Protein AF-A2EEU7-F1 (afdb_monomer_lite)

Sequence (184 aa):
MDSKILELVKCIAKYMINSNEANGEFSFTKIYNFAEKNSPDNIKVTISDVFNALCLPYESTLLFELTKSDIDDFYFKLKLSAQDTMNLIDSIEPVVQQQPQQVNYPTSPIAIPKFTDLMLDMENITRKKQILLSKNEMLAKEYNEAHVQHLSLSNPTTMKQQIKNCQELINRLTPNADGQNFPN

Structure (mmCIF, N/CA/C/O backbone):
data_AF-A2EEU7-F1
#
_entry.id   AF-A2EEU7-F1
#
loop_
_atom_site.group_PDB
_atom_site.id
_atom_site.type_symbol
_atom_site.label_atom_id
_atom_site.label_alt_id
_atom_site.label_comp_id
_atom_site.label_asym_id
_atom_site.label_entity_id
_atom_site.label_seq_id
_atom_site.pdbx_PDB_ins_code
_atom_site.Cartn_x
_atom_site.Cartn_y
_atom_site.Cartn_z
_atom_site.occupancy
_atom_site.B_iso_or_equiv
_atom_site.auth_seq_id
_atom_site.auth_comp_id
_atom_site.auth_asym_id
_atom_site.auth_atom_id
_atom_site.pdbx_PDB_model_num
ATOM 1 N N . MET A 1 1 ? -14.718 -11.513 9.618 1.00 56.88 1 MET A N 1
ATOM 2 C CA . MET A 1 1 ? -13.346 -10.980 9.760 1.00 56.88 1 MET A CA 1
ATOM 3 C C . MET A 1 1 ? -12.471 -12.095 10.316 1.00 56.88 1 MET A C 1
ATOM 5 O O . MET A 1 1 ? -12.984 -12.870 11.115 1.00 56.88 1 MET A O 1
ATOM 9 N N . ASP A 1 2 ? -11.218 -12.236 9.877 1.00 70.00 2 ASP A N 1
ATOM 10 C CA . ASP A 1 2 ? -10.284 -13.178 10.513 1.00 70.00 2 ASP A CA 1
ATOM 11 C C . ASP A 1 2 ? -10.049 -12.727 11.965 1.00 70.00 2 ASP A C 1
ATOM 13 O O . ASP A 1 2 ? -9.724 -11.559 12.199 1.00 70.00 2 ASP A O 1
ATOM 17 N N . SER A 1 3 ? -10.243 -13.631 12.932 1.00 76.81 3 SER A N 1
ATOM 18 C CA . SER A 1 3 ? -10.069 -13.348 14.362 1.00 76.81 3 SER A CA 1
ATOM 19 C C . SER A 1 3 ? -8.685 -12.768 14.656 1.00 76.81 3 SER A C 1
ATOM 21 O O . SER A 1 3 ? -8.554 -11.917 15.529 1.00 76.81 3 SER A O 1
ATOM 23 N N . LYS A 1 4 ? -7.661 -13.175 13.895 1.00 82.56 4 LYS A N 1
ATOM 24 C CA . LYS A 1 4 ? -6.296 -12.658 14.024 1.00 82.56 4 LYS A CA 1
ATOM 25 C C . LYS A 1 4 ? -6.194 -11.178 13.642 1.00 82.56 4 LYS A C 1
ATOM 27 O O . LYS A 1 4 ? -5.548 -10.402 14.340 1.00 82.56 4 LYS A O 1
ATOM 32 N N . ILE A 1 5 ? -6.819 -10.786 12.532 1.00 84.75 5 ILE A N 1
ATOM 33 C CA . ILE A 1 5 ? -6.777 -9.403 12.038 1.00 84.75 5 ILE A CA 1
ATOM 34 C C . ILE A 1 5 ? -7.548 -8.482 12.980 1.00 84.75 5 ILE A C 1
ATOM 36 O O . ILE A 1 5 ? -7.086 -7.380 13.257 1.00 84.75 5 ILE A O 1
ATOM 40 N N . LEU A 1 6 ? -8.676 -8.945 13.528 1.00 84.44 6 LEU A N 1
ATOM 41 C CA . LEU A 1 6 ? -9.428 -8.167 14.507 1.00 84.44 6 LEU A CA 1
ATOM 42 C C . LEU A 1 6 ? -8.609 -7.885 15.775 1.00 84.44 6 LEU A C 1
ATOM 44 O O . LEU A 1 6 ? -8.548 -6.745 16.228 1.00 84.44 6 LEU A O 1
ATOM 48 N N . GLU A 1 7 ? -7.949 -8.899 16.334 1.00 84.69 7 GLU A N 1
AT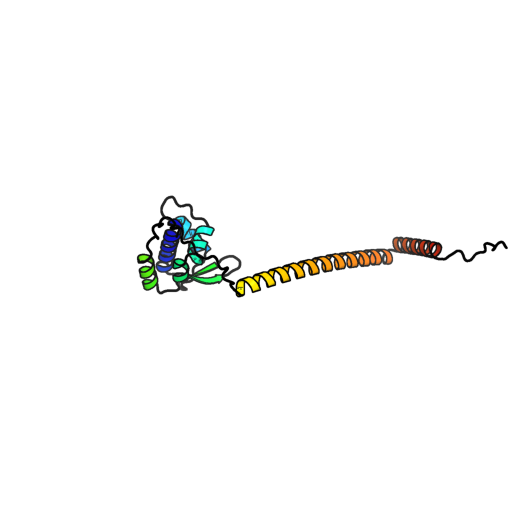OM 49 C CA . GLU A 1 7 ? -7.097 -8.718 17.517 1.00 84.69 7 GLU A CA 1
ATOM 50 C C . GLU A 1 7 ? -5.935 -7.751 17.245 1.00 84.69 7 GLU A C 1
ATOM 52 O O . GLU A 1 7 ? -5.614 -6.908 18.086 1.00 84.69 7 GLU A O 1
ATOM 57 N N . LEU A 1 8 ? -5.361 -7.788 16.037 1.00 88.00 8 LEU A N 1
ATOM 58 C CA . LEU A 1 8 ? -4.341 -6.827 15.612 1.00 88.00 8 LEU A CA 1
ATOM 59 C C . LEU A 1 8 ? -4.877 -5.391 15.554 1.00 88.00 8 LEU A C 1
ATOM 61 O O . LEU A 1 8 ? -4.210 -4.485 16.048 1.00 88.00 8 LEU A O 1
ATOM 65 N N . VAL A 1 9 ? -6.086 -5.175 15.029 1.00 88.44 9 VAL A N 1
ATOM 66 C CA . VAL A 1 9 ? -6.745 -3.853 15.025 1.00 88.44 9 VAL A CA 1
ATOM 67 C C . VAL A 1 9 ? -6.862 -3.301 16.443 1.00 88.44 9 VAL A C 1
ATOM 69 O O . VAL A 1 9 ? -6.473 -2.160 16.704 1.00 88.44 9 VAL A O 1
ATOM 72 N N . LYS A 1 10 ? -7.344 -4.127 17.379 1.00 87.62 10 LYS A N 1
ATOM 73 C CA . LYS A 1 10 ? -7.504 -3.737 18.787 1.00 87.62 10 LYS A CA 1
ATOM 74 C C . LYS A 1 10 ? -6.157 -3.435 19.447 1.00 87.62 10 LYS A C 1
ATOM 76 O O . LYS A 1 10 ? -6.041 -2.453 20.180 1.00 87.62 10 LYS A O 1
ATOM 81 N N . CYS A 1 11 ? -5.141 -4.256 19.183 1.00 87.62 11 CYS A N 1
ATOM 82 C CA . CYS A 1 11 ? -3.785 -4.085 19.705 1.00 87.62 11 CYS A CA 1
ATOM 83 C C . CYS A 1 11 ? -3.154 -2.764 19.229 1.00 87.62 11 CYS A C 1
ATOM 85 O O . CYS A 1 11 ? -2.678 -1.969 20.043 1.00 87.62 11 CYS A O 1
ATOM 87 N N . ILE A 1 12 ? -3.219 -2.492 17.923 1.00 89.81 12 ILE A N 1
ATOM 88 C CA . ILE A 1 12 ? -2.647 -1.291 17.301 1.00 89.81 12 ILE A CA 1
ATOM 89 C C . ILE A 1 12 ? -3.348 -0.025 17.798 1.00 89.81 12 ILE A C 1
ATOM 91 O O . ILE A 1 12 ? -2.684 0.943 18.168 1.00 89.81 12 ILE A O 1
ATOM 95 N N . ALA A 1 13 ? -4.680 -0.027 17.865 1.00 88.62 13 ALA A N 1
ATOM 96 C CA . ALA A 1 13 ? -5.412 1.145 18.325 1.00 88.62 13 ALA A CA 1
ATOM 97 C C . ALA A 1 13 ? -5.110 1.467 19.800 1.00 88.62 13 ALA A C 1
ATOM 99 O O . ALA A 1 13 ? -4.860 2.623 20.136 1.00 88.62 13 ALA A O 1
ATOM 100 N N . LYS A 1 14 ? -5.023 0.452 20.673 1.00 87.94 14 LYS A N 1
ATOM 101 C CA . LYS A 1 14 ? -4.599 0.641 22.073 1.00 87.94 14 LYS A CA 1
ATOM 102 C C . LYS A 1 14 ? -3.185 1.210 22.180 1.00 87.94 14 LYS A C 1
ATOM 104 O O . LYS A 1 14 ? -2.935 2.034 23.056 1.00 87.94 14 LYS A O 1
ATOM 109 N N . TYR A 1 15 ? -2.265 0.790 21.314 1.00 89.12 15 TYR A N 1
ATOM 110 C CA . TYR A 1 15 ? -0.922 1.365 21.263 1.00 89.12 15 TYR A CA 1
ATOM 111 C C . TYR A 1 15 ? -0.957 2.855 20.932 1.00 89.12 15 TYR A C 1
ATOM 113 O O . TYR A 1 15 ? -0.436 3.643 21.715 1.00 89.12 15 TYR A O 1
ATOM 121 N N . MET A 1 16 ? -1.631 3.233 19.843 1.00 88.62 16 MET A N 1
ATOM 122 C CA . MET A 1 16 ? -1.700 4.623 19.376 1.00 88.62 16 MET A CA 1
ATOM 123 C C . MET A 1 16 ? -2.370 5.559 20.393 1.00 88.62 16 MET A C 1
ATOM 125 O O . MET A 1 16 ? -1.996 6.724 20.503 1.00 88.62 16 MET A O 1
ATOM 129 N N . ILE A 1 17 ? -3.343 5.057 21.162 1.00 87.69 17 ILE A N 1
ATOM 130 C CA . ILE A 1 17 ? -4.008 5.820 22.230 1.00 87.69 17 ILE A CA 1
ATOM 131 C C . ILE A 1 17 ? -3.075 6.061 23.421 1.00 87.69 17 ILE A C 1
ATOM 133 O O . ILE A 1 17 ? -3.057 7.154 23.980 1.00 87.69 17 ILE A O 1
ATOM 137 N N . ASN A 1 18 ? -2.320 5.039 23.828 1.00 85.12 18 ASN A N 1
ATOM 138 C CA . ASN A 1 18 ? -1.482 5.100 25.029 1.00 85.12 18 ASN A CA 1
ATOM 139 C C . ASN A 1 18 ? -0.103 5.725 24.780 1.00 85.12 18 ASN A C 1
ATOM 141 O O . ASN A 1 18 ? 0.622 6.052 25.720 1.00 85.12 18 ASN A O 1
ATOM 145 N N . SER A 1 19 ? 0.297 5.868 23.523 1.00 81.56 19 SER A N 1
ATOM 146 C CA . SER A 1 19 ? 1.538 6.535 23.154 1.00 81.56 19 SER A CA 1
ATOM 147 C C . SER A 1 19 ? 1.397 8.056 23.231 1.00 81.56 19 SER A C 1
ATOM 149 O O . SER A 1 19 ? 0.597 8.653 22.518 1.00 81.56 19 SER A O 1
ATOM 151 N N . ASN A 1 20 ? 2.248 8.695 24.034 1.00 65.19 20 ASN A N 1
ATOM 152 C CA . ASN A 1 20 ? 2.339 10.154 24.177 1.00 65.19 20 ASN A CA 1
ATOM 153 C C . ASN A 1 20 ? 3.027 10.847 22.974 1.00 65.19 20 ASN A C 1
ATOM 155 O O . ASN A 1 20 ? 3.792 11.795 23.161 1.00 65.19 20 ASN A O 1
ATOM 159 N N . GLU A 1 21 ? 2.830 10.371 21.739 1.00 68.88 21 GLU A N 1
ATOM 160 C CA . GLU A 1 21 ? 3.429 11.023 20.568 1.00 68.88 21 GLU A CA 1
ATOM 161 C C . GLU A 1 21 ? 2.704 12.346 20.266 1.00 68.88 21 GLU A C 1
ATOM 163 O O . GLU A 1 21 ? 1.505 12.377 19.995 1.00 68.88 21 GLU A O 1
ATOM 168 N N . ALA A 1 22 ? 3.455 13.452 20.297 1.00 52.41 22 ALA A N 1
ATOM 169 C CA . ALA A 1 22 ? 2.943 14.827 20.266 1.00 52.41 22 ALA A CA 1
ATOM 170 C C . ALA A 1 22 ? 2.098 15.196 19.027 1.00 52.41 22 ALA A C 1
ATOM 172 O O . ALA A 1 22 ? 1.380 16.191 19.064 1.00 52.41 22 ALA A O 1
ATOM 173 N N . ASN A 1 23 ? 2.167 14.401 17.952 1.00 59.25 23 ASN A N 1
ATOM 174 C CA . ASN A 1 23 ? 1.487 14.676 16.683 1.00 59.25 23 ASN A CA 1
ATOM 175 C C . ASN A 1 23 ? 0.374 13.674 16.336 1.00 59.25 23 ASN A C 1
ATOM 177 O O . ASN A 1 23 ? -0.292 13.857 15.322 1.00 59.25 23 ASN A O 1
ATOM 181 N N . GLY A 1 24 ? 0.177 12.609 17.124 1.00 72.12 24 GLY A N 1
ATOM 182 C CA . GLY A 1 24 ? -0.816 11.564 16.827 1.00 72.12 24 GLY A CA 1
ATOM 183 C C . GLY A 1 24 ? -0.609 10.812 15.498 1.00 72.12 24 GLY A C 1
ATOM 184 O O . GLY A 1 24 ? -1.489 10.054 15.093 1.00 72.12 24 GLY A O 1
ATOM 185 N N . GLU A 1 25 ? 0.524 11.025 14.818 1.00 86.38 25 GLU A N 1
ATOM 186 C CA . GLU A 1 25 ? 0.927 10.341 13.586 1.00 86.38 25 GLU A CA 1
ATOM 187 C C . GLU A 1 25 ? 1.943 9.246 13.921 1.00 86.38 25 GLU A C 1
ATOM 189 O O . GLU A 1 25 ? 3.016 9.531 14.446 1.00 86.38 25 GLU A O 1
ATOM 194 N N . PHE A 1 26 ? 1.633 8.007 13.554 1.00 89.50 26 PHE A N 1
ATOM 195 C CA . PHE A 1 26 ? 2.452 6.832 13.820 1.00 89.50 26 PHE A CA 1
ATOM 196 C C . PHE A 1 26 ? 2.962 6.246 12.522 1.00 89.50 26 PHE A C 1
ATOM 198 O O . PHE A 1 26 ? 2.191 5.998 11.596 1.00 89.50 26 PHE A O 1
ATOM 205 N N . SER A 1 27 ? 4.263 5.989 12.465 1.00 91.25 27 SER A N 1
ATOM 206 C CA . SER A 1 27 ? 4.855 5.337 11.305 1.00 91.25 27 SER A CA 1
ATOM 207 C C . SER A 1 27 ? 4.509 3.843 11.292 1.00 91.25 27 SER A C 1
ATOM 209 O O . SER A 1 27 ? 4.445 3.193 12.342 1.00 91.25 27 SER A O 1
ATOM 211 N N . PHE A 1 28 ? 4.286 3.280 10.109 1.00 91.38 28 PHE A N 1
ATOM 212 C CA . PHE A 1 28 ? 3.912 1.886 9.923 1.00 91.38 28 PHE A CA 1
ATOM 213 C C . PHE A 1 28 ? 4.996 0.965 10.465 1.00 91.38 28 PHE A C 1
ATOM 215 O O . PHE A 1 28 ? 4.679 0.002 11.158 1.00 91.38 28 PHE A O 1
ATOM 222 N N . THR A 1 29 ? 6.269 1.296 10.251 1.00 90.38 29 THR A N 1
ATOM 223 C CA . THR A 1 29 ? 7.388 0.524 10.803 1.00 90.38 29 THR A CA 1
ATOM 224 C C . THR A 1 29 ? 7.333 0.443 12.330 1.00 90.38 29 THR A C 1
ATOM 226 O O . THR A 1 29 ? 7.540 -0.628 12.904 1.00 90.38 29 THR A O 1
ATOM 229 N N . LYS A 1 30 ? 7.008 1.544 13.023 1.00 89.44 30 LYS A N 1
ATOM 230 C CA . LYS A 1 30 ? 6.839 1.532 14.487 1.00 89.44 30 LYS A CA 1
ATOM 231 C C . LYS A 1 30 ? 5.651 0.673 14.912 1.00 89.44 30 LYS A C 1
ATOM 233 O O . LYS A 1 30 ? 5.786 -0.120 15.842 1.00 89.44 30 LYS A O 1
ATOM 238 N N . ILE A 1 31 ? 4.520 0.809 14.220 1.00 90.75 31 ILE A N 1
ATOM 239 C CA . ILE A 1 31 ? 3.304 0.033 14.489 1.00 90.75 31 ILE A CA 1
ATOM 240 C C . ILE A 1 31 ? 3.565 -1.463 14.282 1.00 90.75 31 ILE A C 1
ATOM 242 O O . ILE A 1 31 ? 3.215 -2.268 15.141 1.00 90.75 31 ILE A O 1
ATOM 246 N N . TYR A 1 32 ? 4.234 -1.836 13.189 1.00 91.75 32 TYR A N 1
ATOM 247 C CA . TYR A 1 32 ? 4.629 -3.210 12.893 1.00 91.75 32 TYR A CA 1
ATOM 248 C C . TYR A 1 32 ? 5.539 -3.774 13.987 1.00 91.75 32 TYR A C 1
ATOM 250 O O . TYR A 1 32 ? 5.225 -4.812 14.563 1.00 91.75 32 TYR A O 1
ATOM 258 N N . ASN A 1 33 ? 6.610 -3.058 14.340 1.00 89.62 33 ASN A N 1
ATOM 259 C CA . ASN A 1 33 ? 7.544 -3.484 15.386 1.00 89.62 33 ASN A CA 1
ATOM 260 C C . ASN A 1 33 ? 6.863 -3.624 16.756 1.00 89.62 33 ASN A C 1
ATOM 262 O O . ASN A 1 33 ? 7.246 -4.476 17.560 1.00 89.62 33 ASN A O 1
ATOM 266 N N . PHE A 1 34 ? 5.872 -2.778 17.051 1.00 89.50 34 PHE A N 1
ATOM 267 C CA . PHE A 1 34 ? 5.067 -2.905 18.260 1.00 89.50 34 PHE A CA 1
ATOM 268 C C . PHE A 1 34 ? 4.172 -4.147 18.203 1.00 89.50 34 PHE A C 1
ATOM 270 O O . PHE A 1 34 ? 4.184 -4.942 19.145 1.00 89.50 34 PHE A O 1
ATOM 277 N N . ALA A 1 35 ? 3.428 -4.326 17.110 1.00 88.19 35 ALA A N 1
ATOM 278 C CA . ALA A 1 35 ? 2.507 -5.441 16.923 1.00 88.19 35 ALA A CA 1
ATOM 279 C C . ALA A 1 35 ? 3.242 -6.787 16.938 1.00 88.19 35 ALA A C 1
ATOM 281 O O . ALA A 1 35 ? 2.766 -7.731 17.558 1.00 88.19 35 ALA A O 1
ATOM 282 N N . GLU A 1 36 ? 4.428 -6.872 16.336 1.00 87.25 36 GLU A N 1
ATOM 283 C CA . GLU A 1 36 ? 5.273 -8.069 16.357 1.00 87.25 36 GLU A CA 1
ATOM 284 C C . GLU A 1 36 ? 5.711 -8.447 17.783 1.00 87.25 36 GLU A C 1
ATOM 286 O O . GLU A 1 36 ? 5.781 -9.628 18.111 1.00 87.25 36 GLU A O 1
ATOM 291 N N . LYS A 1 37 ? 5.957 -7.457 18.651 1.00 84.06 37 LYS A N 1
ATOM 292 C CA . LYS A 1 37 ? 6.405 -7.674 20.038 1.00 84.06 37 LYS A CA 1
ATOM 293 C C . LYS A 1 37 ? 5.278 -7.912 21.043 1.00 84.06 37 LYS A C 1
ATOM 295 O O . LYS A 1 37 ? 5.536 -8.511 22.080 1.00 84.06 37 LYS A O 1
ATOM 300 N N . ASN A 1 38 ? 4.078 -7.392 20.783 1.00 79.25 38 ASN A N 1
ATOM 301 C CA . ASN A 1 38 ? 2.982 -7.337 21.763 1.00 79.25 38 ASN A CA 1
ATOM 302 C C . ASN A 1 38 ? 1.719 -8.079 21.314 1.00 79.25 38 ASN A C 1
ATOM 304 O O . ASN A 1 38 ? 0.703 -8.034 22.011 1.00 79.25 38 ASN A O 1
ATOM 308 N N . SER A 1 39 ? 1.747 -8.739 20.156 1.00 71.69 39 SER A N 1
ATOM 309 C CA . SER A 1 39 ? 0.649 -9.626 19.780 1.00 71.69 39 SER A CA 1
ATOM 310 C C . SER A 1 39 ? 0.574 -10.814 20.741 1.00 71.69 39 SER A C 1
ATOM 312 O O . SER A 1 39 ? 1.617 -11.303 21.175 1.00 71.69 39 SER A O 1
ATOM 314 N N . PRO A 1 40 ? -0.641 -11.279 21.083 1.00 63.03 40 PRO A N 1
ATOM 315 C CA . PRO A 1 40 ? -0.832 -12.372 22.030 1.00 63.03 40 PRO A CA 1
ATOM 316 C C . PRO A 1 40 ? -0.068 -13.638 21.606 1.00 63.03 40 PRO A C 1
ATOM 318 O O . PRO A 1 40 ? 0.022 -13.956 20.414 1.00 63.03 40 PRO A O 1
ATOM 321 N N . ASP A 1 41 ? 0.492 -14.332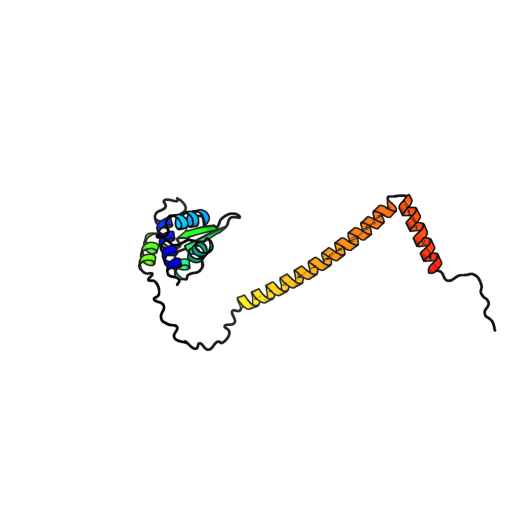 22.602 1.00 53.81 41 ASP A N 1
ATOM 322 C CA . ASP A 1 41 ? 1.441 -15.440 22.446 1.00 53.81 41 ASP A CA 1
ATOM 323 C C . ASP A 1 41 ? 0.981 -16.474 21.393 1.00 53.81 41 ASP A C 1
ATOM 325 O O . ASP A 1 41 ? -0.117 -17.023 21.480 1.00 53.81 41 ASP A O 1
ATOM 329 N N . ASN A 1 42 ? 1.869 -16.765 20.427 1.00 55.25 42 ASN A N 1
ATOM 330 C CA . ASN A 1 42 ? 1.770 -17.721 19.298 1.00 55.25 42 ASN A CA 1
ATOM 331 C C . ASN A 1 42 ? 1.291 -17.212 17.931 1.00 55.25 42 ASN A C 1
ATOM 333 O O . ASN A 1 42 ? 1.274 -17.996 16.976 1.00 55.25 42 ASN A O 1
ATOM 337 N N . ILE A 1 43 ? 0.979 -15.929 17.758 1.00 63.47 43 ILE A N 1
ATOM 338 C CA . ILE A 1 43 ? 0.641 -15.409 16.427 1.00 63.47 43 ILE A CA 1
ATOM 339 C C . ILE A 1 43 ? 1.870 -14.757 15.793 1.00 63.47 43 ILE A C 1
ATOM 341 O O . ILE A 1 43 ? 2.244 -13.640 16.134 1.00 63.47 43 ILE A O 1
ATOM 345 N N . LYS A 1 44 ? 2.475 -15.427 14.802 1.00 76.00 44 LYS A N 1
ATOM 346 C CA . LYS A 1 44 ? 3.453 -14.771 13.925 1.00 76.00 44 LYS A CA 1
ATOM 347 C C . LYS A 1 44 ? 2.731 -13.684 13.127 1.00 76.00 44 LYS A C 1
ATOM 349 O O . LYS A 1 44 ? 1.876 -13.988 12.287 1.00 76.00 44 LYS A O 1
ATOM 354 N N . VAL A 1 45 ? 3.058 -12.432 13.421 1.00 82.56 45 VAL A N 1
ATOM 355 C CA . VAL A 1 45 ? 2.546 -11.255 12.718 1.00 82.56 45 VAL A CA 1
ATOM 356 C C . VAL A 1 45 ? 3.414 -11.007 11.496 1.00 82.56 45 VAL A C 1
ATOM 358 O O . VAL A 1 45 ? 4.636 -10.973 11.594 1.00 82.56 45 VAL A O 1
ATOM 361 N N . THR A 1 46 ? 2.793 -10.867 10.332 1.00 88.12 46 THR A N 1
ATOM 362 C CA . THR A 1 46 ? 3.486 -10.466 9.105 1.00 88.12 46 THR A CA 1
ATOM 363 C C . THR A 1 46 ? 3.183 -9.011 8.769 1.00 88.12 46 THR A C 1
ATOM 365 O O . THR A 1 46 ? 2.177 -8.455 9.209 1.00 88.12 46 THR A O 1
ATOM 368 N N . ILE A 1 47 ? 4.029 -8.398 7.937 1.00 86.81 47 ILE A N 1
ATOM 369 C CA . ILE A 1 47 ? 3.813 -7.040 7.410 1.00 86.81 47 ILE A CA 1
ATOM 370 C C . ILE A 1 47 ? 2.424 -6.925 6.765 1.00 86.81 47 ILE A C 1
ATOM 372 O O . ILE A 1 47 ? 1.710 -5.952 6.999 1.00 86.81 47 ILE A O 1
ATOM 376 N N . SER A 1 48 ? 2.010 -7.949 6.010 1.00 88.19 48 SER A N 1
ATOM 377 C CA . SER A 1 48 ? 0.690 -7.976 5.374 1.00 88.19 48 SER A CA 1
ATOM 378 C C . SER A 1 48 ? -0.448 -8.002 6.391 1.00 88.19 48 SER A C 1
ATOM 380 O O . SER A 1 48 ? -1.477 -7.392 6.131 1.00 88.19 48 SER A O 1
ATOM 382 N N . ASP A 1 49 ? -0.290 -8.674 7.534 1.00 88.88 49 ASP A N 1
ATOM 383 C CA . ASP A 1 49 ? -1.337 -8.728 8.561 1.00 88.88 49 ASP A CA 1
ATOM 384 C C . ASP A 1 49 ? -1.569 -7.350 9.186 1.00 88.88 49 ASP A C 1
ATOM 386 O O . ASP A 1 49 ? -2.712 -6.933 9.357 1.00 88.88 49 ASP A O 1
ATOM 390 N N . VAL A 1 50 ? -0.485 -6.626 9.483 1.00 87.88 50 VAL A N 1
ATOM 391 C CA . VAL A 1 50 ? -0.546 -5.268 10.046 1.00 87.88 50 VAL A CA 1
ATOM 392 C C . VAL A 1 50 ? -1.113 -4.289 9.027 1.00 87.88 50 VAL A C 1
ATOM 394 O O . VAL A 1 50 ? -1.985 -3.492 9.360 1.00 87.88 50 VAL A O 1
ATOM 397 N N . PHE A 1 51 ? -0.674 -4.372 7.769 1.00 88.94 51 PHE A N 1
ATOM 398 C CA . PHE A 1 51 ? -1.204 -3.512 6.713 1.00 88.94 51 PHE A CA 1
ATOM 399 C C . PHE A 1 51 ? -2.690 -3.776 6.464 1.00 88.94 51 PHE A C 1
ATOM 401 O O . PHE A 1 51 ? -3.480 -2.838 6.371 1.00 88.94 51 PHE A O 1
ATOM 408 N N . ASN A 1 52 ? -3.094 -5.050 6.432 1.00 88.12 52 ASN A N 1
ATOM 409 C CA . ASN A 1 52 ? -4.498 -5.420 6.345 1.00 88.12 52 ASN A CA 1
ATOM 410 C C . ASN A 1 52 ? -5.251 -4.827 7.533 1.00 88.12 52 ASN A C 1
ATOM 412 O O . ASN A 1 52 ? -6.195 -4.088 7.306 1.00 88.12 52 ASN A O 1
ATOM 416 N N . ALA A 1 53 ? -4.798 -5.044 8.769 1.00 87.88 53 ALA A N 1
ATOM 417 C CA . ALA A 1 53 ? -5.422 -4.487 9.967 1.00 87.88 53 ALA A CA 1
ATOM 418 C C . ALA A 1 53 ? -5.547 -2.954 9.949 1.00 87.88 53 ALA A C 1
ATOM 420 O O . ALA A 1 53 ? -6.478 -2.430 10.544 1.00 87.88 53 ALA A O 1
ATOM 421 N N . LEU A 1 54 ? -4.671 -2.221 9.267 1.00 88.88 54 LEU A N 1
ATOM 422 C CA . LEU A 1 54 ? -4.763 -0.762 9.171 1.00 88.88 54 LEU A CA 1
ATOM 423 C C . LEU A 1 54 ? -5.689 -0.282 8.042 1.00 88.88 54 LEU A C 1
ATOM 425 O O . LEU A 1 54 ? -6.334 0.753 8.193 1.00 88.88 54 LEU A O 1
ATOM 429 N N . CYS A 1 55 ? -5.776 -1.018 6.928 1.00 86.25 55 CYS A N 1
ATOM 430 C CA . CYS A 1 55 ? -6.324 -0.485 5.673 1.00 86.25 55 CYS A CA 1
ATOM 431 C C . CYS A 1 55 ? -7.534 -1.231 5.091 1.00 86.25 55 CYS A C 1
ATOM 433 O O . CYS A 1 55 ? -8.255 -0.642 4.288 1.00 86.25 55 CYS A O 1
ATOM 435 N N . LEU A 1 56 ? -7.736 -2.519 5.396 1.00 80.62 56 LEU A N 1
ATOM 436 C CA . LEU A 1 56 ? -8.659 -3.372 4.622 1.00 80.62 56 LEU A CA 1
ATOM 437 C C . LEU A 1 56 ? -9.984 -3.729 5.314 1.00 80.62 56 LEU A C 1
ATOM 439 O O . LEU A 1 56 ? -11.004 -3.768 4.624 1.00 80.62 56 LEU A O 1
ATOM 443 N N . PRO A 1 57 ? -10.038 -4.023 6.622 1.00 79.50 57 PRO A N 1
ATOM 444 C CA . PRO A 1 57 ? -11.299 -4.293 7.280 1.00 79.50 57 PRO A CA 1
ATOM 445 C C . PRO A 1 57 ? -12.157 -3.043 7.434 1.00 79.50 57 PRO A C 1
ATOM 447 O O . PRO A 1 57 ? -11.651 -1.946 7.672 1.00 79.50 57 PRO A O 1
ATOM 450 N N . TYR A 1 58 ? -13.475 -3.230 7.359 1.00 77.88 58 TYR A N 1
ATOM 451 C CA . TYR A 1 58 ? -14.447 -2.150 7.513 1.00 77.88 58 TYR A CA 1
ATOM 452 C C . TYR A 1 58 ? -14.235 -1.393 8.832 1.00 77.88 58 TYR A C 1
ATOM 454 O O . TYR A 1 58 ? -14.103 -0.171 8.835 1.00 77.88 58 TYR A O 1
ATOM 462 N N . GLU A 1 59 ? -14.084 -2.116 9.938 1.00 78.62 59 GLU A N 1
ATOM 463 C CA . GLU A 1 59 ? -13.862 -1.556 11.270 1.00 78.62 59 GLU A CA 1
ATOM 464 C C . GLU A 1 59 ? -12.533 -0.791 11.366 1.00 78.62 59 GLU A C 1
ATOM 466 O O . GLU A 1 59 ? -12.469 0.275 11.975 1.00 78.62 59 GLU A O 1
ATOM 471 N N . SER A 1 60 ? -11.486 -1.277 10.697 1.00 82.81 60 SER A N 1
ATOM 472 C CA . SER A 1 60 ? -10.187 -0.601 10.621 1.00 82.81 60 SER A CA 1
ATOM 473 C C . SER A 1 60 ? -10.274 0.754 9.935 1.00 82.81 60 SER A C 1
ATOM 475 O O . SER A 1 60 ? -9.718 1.730 10.430 1.00 82.81 60 SER A O 1
ATOM 477 N N . THR A 1 61 ? -11.019 0.843 8.829 1.00 83.75 61 THR A N 1
ATOM 478 C CA . THR A 1 61 ? -11.199 2.106 8.088 1.00 83.75 61 THR A CA 1
ATOM 479 C C . THR A 1 61 ? -12.010 3.158 8.855 1.00 83.75 61 THR A C 1
ATOM 481 O O . THR A 1 61 ? -11.986 4.344 8.511 1.00 83.75 61 THR A O 1
ATOM 484 N N . LEU A 1 62 ? -12.731 2.746 9.904 1.00 85.19 62 LEU A N 1
ATOM 485 C CA . LEU A 1 62 ? -13.408 3.658 10.827 1.00 85.19 62 LEU A CA 1
ATOM 486 C C . LEU A 1 62 ? -12.459 4.204 11.902 1.00 85.19 62 LEU A C 1
ATOM 488 O O . LEU A 1 62 ? -12.668 5.321 12.375 1.00 85.19 62 LEU A O 1
ATOM 492 N N . LEU A 1 63 ? -11.428 3.438 12.264 1.00 86.75 63 LEU A N 1
ATOM 493 C CA . LEU A 1 63 ? -10.484 3.763 13.334 1.00 86.75 63 LEU A CA 1
ATOM 494 C C . LEU A 1 63 ? -9.266 4.544 12.827 1.00 86.75 63 LEU A C 1
ATOM 496 O O . LEU A 1 63 ? -8.836 5.497 13.479 1.00 86.75 63 LEU A O 1
ATOM 500 N N . PHE A 1 64 ? -8.723 4.165 11.670 1.00 90.12 64 PHE A N 1
ATOM 501 C CA . PHE A 1 64 ? -7.439 4.659 11.176 1.00 90.12 64 PHE A CA 1
ATOM 502 C C . PHE A 1 64 ? -7.578 5.477 9.893 1.00 90.12 64 PHE A C 1
ATOM 504 O O . PHE A 1 64 ? -8.390 5.186 9.016 1.00 90.12 64 PHE A O 1
ATOM 511 N N . GLU A 1 65 ? -6.729 6.492 9.764 1.00 89.56 65 GLU A N 1
ATOM 512 C CA . GLU A 1 65 ? -6.567 7.289 8.551 1.00 89.56 65 GLU A CA 1
ATOM 513 C C . GLU A 1 65 ? -5.082 7.355 8.185 1.00 89.56 65 GLU A C 1
ATOM 515 O O . GLU A 1 65 ? -4.242 7.680 9.026 1.00 89.56 65 GLU A O 1
ATOM 520 N N . LEU A 1 66 ? -4.758 7.073 6.923 1.00 90.44 66 LEU A N 1
ATOM 521 C CA . LEU A 1 66 ? -3.422 7.294 6.376 1.00 90.44 66 LEU A CA 1
ATOM 522 C C . LEU A 1 66 ? -3.243 8.793 6.089 1.00 90.44 66 LEU A C 1
ATOM 524 O O . LEU A 1 66 ? -3.991 9.356 5.291 1.00 90.44 66 LEU A O 1
ATOM 528 N N . THR A 1 67 ? -2.268 9.443 6.725 1.00 85.75 67 THR A N 1
ATOM 529 C CA . THR A 1 67 ? -2.070 10.900 6.610 1.00 85.75 67 THR A CA 1
ATOM 530 C C . THR A 1 67 ? -1.009 11.282 5.598 1.00 85.75 67 THR A C 1
ATOM 532 O O . THR A 1 67 ? -1.163 12.277 4.888 1.00 85.75 67 THR A O 1
ATOM 535 N N . LYS A 1 68 ? 0.090 10.525 5.563 1.00 82.81 68 LYS A N 1
ATOM 536 C CA . LYS A 1 68 ? 1.271 10.792 4.740 1.00 82.81 68 LYS A CA 1
ATOM 537 C C . LYS A 1 68 ? 1.954 9.483 4.362 1.00 82.81 68 LYS A C 1
ATOM 539 O O . LYS A 1 68 ? 1.852 8.480 5.066 1.00 82.81 68 LYS A O 1
ATOM 544 N N . SER A 1 69 ? 2.693 9.530 3.266 1.00 83.31 69 SER A N 1
ATOM 545 C CA . SER A 1 69 ? 3.592 8.467 2.828 1.00 83.31 69 SER A CA 1
ATOM 546 C C . SER A 1 69 ? 4.943 9.081 2.493 1.00 83.31 69 SER A C 1
ATOM 548 O O . SER A 1 69 ? 4.998 10.047 1.729 1.00 83.31 69 SER A O 1
ATOM 550 N N . ASP A 1 70 ? 6.001 8.522 3.058 1.00 81.62 70 ASP A N 1
ATOM 551 C CA . ASP A 1 70 ? 7.383 8.767 2.664 1.00 81.62 70 ASP A CA 1
ATOM 552 C C . ASP A 1 70 ? 7.869 7.594 1.792 1.00 81.62 70 ASP A C 1
ATOM 554 O O . ASP A 1 70 ? 7.193 6.570 1.676 1.00 81.62 70 ASP A O 1
ATOM 558 N N . ILE A 1 71 ? 9.034 7.738 1.164 1.00 79.31 71 ILE A N 1
ATOM 559 C CA . ILE A 1 71 ? 9.672 6.698 0.348 1.00 79.31 71 ILE A CA 1
ATOM 560 C C . ILE A 1 71 ? 9.913 5.427 1.177 1.00 79.31 71 ILE A C 1
ATOM 562 O O . ILE A 1 71 ? 9.771 4.323 0.651 1.00 79.31 71 ILE A O 1
ATOM 566 N N . ASP A 1 72 ? 10.216 5.589 2.468 1.00 82.44 72 ASP A N 1
ATOM 567 C CA . ASP A 1 72 ? 10.616 4.495 3.354 1.00 82.44 72 ASP A CA 1
ATOM 568 C C . ASP A 1 72 ? 9.525 4.059 4.354 1.00 82.44 72 ASP A C 1
ATOM 570 O O . ASP A 1 72 ? 9.669 3.005 4.975 1.00 82.44 72 ASP A O 1
ATOM 574 N N . ASP A 1 73 ? 8.442 4.831 4.546 1.00 85.94 73 ASP A N 1
ATOM 575 C CA . ASP A 1 73 ? 7.412 4.503 5.549 1.00 85.94 73 ASP A CA 1
ATOM 576 C C . ASP A 1 73 ? 6.034 5.145 5.281 1.00 85.94 73 ASP A C 1
ATOM 578 O O . ASP A 1 73 ? 5.899 6.164 4.603 1.00 85.94 73 ASP A O 1
ATOM 582 N N . PHE A 1 74 ? 4.990 4.570 5.878 1.00 88.88 74 PHE A N 1
ATOM 583 C CA . PHE A 1 74 ? 3.618 5.094 5.853 1.00 88.88 74 PHE A CA 1
ATOM 584 C C . PHE A 1 74 ? 3.229 5.655 7.216 1.00 88.88 74 PHE A C 1
ATOM 586 O O . PHE A 1 74 ? 3.632 5.104 8.233 1.00 88.88 74 PHE A O 1
ATOM 593 N N . TYR A 1 75 ? 2.408 6.703 7.265 1.00 90.56 75 TYR A N 1
ATOM 594 C CA . TYR A 1 75 ? 1.986 7.323 8.522 1.00 90.56 75 TYR A CA 1
ATOM 595 C C . TYR A 1 75 ? 0.477 7.242 8.719 1.00 90.56 75 TYR A C 1
ATOM 597 O O . TYR A 1 75 ? -0.301 7.667 7.865 1.00 90.56 75 TYR A O 1
ATOM 605 N N . PHE A 1 76 ? 0.077 6.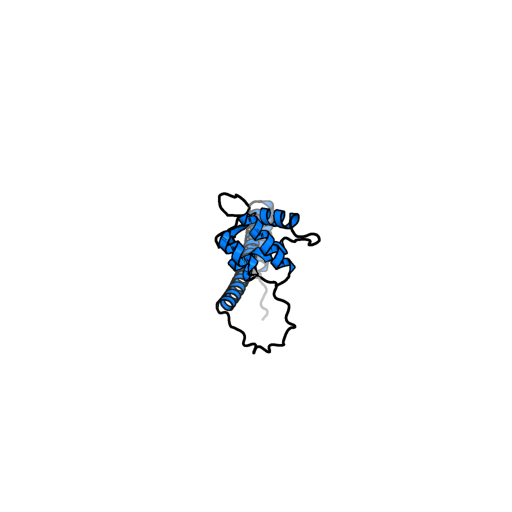735 9.879 1.00 91.19 76 PHE A N 1
ATOM 606 C CA . PHE A 1 76 ? -1.308 6.522 10.275 1.00 91.19 76 PHE A CA 1
ATOM 607 C 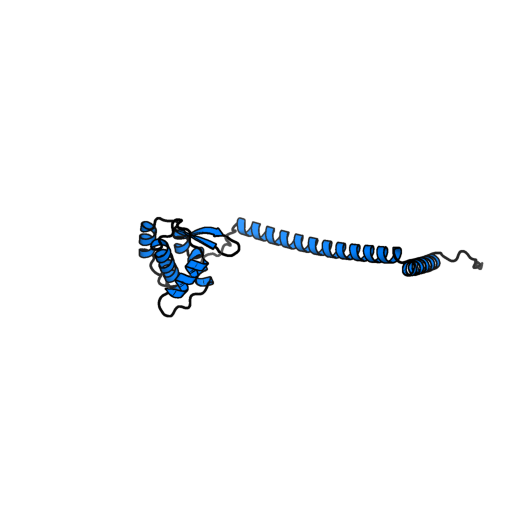C . PHE A 1 76 ? -1.660 7.378 11.489 1.00 91.19 76 PHE A C 1
ATOM 609 O O . PHE A 1 76 ? -0.860 7.516 12.412 1.00 91.19 76 PHE A O 1
ATOM 616 N N . LYS A 1 77 ? -2.881 7.908 11.525 1.00 90.44 77 LYS A N 1
ATOM 617 C CA . LYS A 1 77 ? -3.463 8.562 12.705 1.00 90.44 77 LYS A CA 1
ATOM 618 C C . LYS A 1 77 ? -4.792 7.915 13.074 1.00 90.44 77 LYS A C 1
ATOM 620 O O . LYS A 1 77 ? -5.443 7.287 12.236 1.00 90.44 77 LYS A O 1
ATOM 625 N N . LEU A 1 78 ? -5.217 8.123 14.316 1.00 89.38 78 LEU A N 1
ATOM 626 C CA . LEU A 1 78 ? -6.590 7.831 14.714 1.00 89.38 78 LEU A CA 1
ATOM 627 C C . LEU A 1 78 ? -7.532 8.862 14.091 1.00 89.38 78 LEU A C 1
ATOM 629 O O . LEU A 1 78 ? -7.293 10.068 14.162 1.00 89.38 78 LEU A O 1
ATOM 633 N N . LYS A 1 79 ? -8.604 8.374 13.472 1.00 89.50 79 LYS A N 1
ATOM 634 C CA . LYS A 1 79 ? -9.648 9.215 12.878 1.00 89.50 79 LYS A CA 1
ATOM 635 C C . LYS A 1 79 ? -10.580 9.805 13.938 1.00 89.50 79 LYS A C 1
ATOM 637 O O . LYS A 1 79 ? -11.134 10.886 13.751 1.00 89.50 79 LYS A O 1
ATOM 642 N N . LEU A 1 80 ? -10.770 9.070 15.030 1.00 86.75 80 LEU A N 1
ATOM 643 C CA . LEU A 1 80 ? -11.652 9.413 16.140 1.00 86.75 80 LEU A CA 1
ATOM 644 C C . LEU A 1 80 ? -10.835 9.857 17.358 1.00 86.75 80 LEU A C 1
ATOM 646 O O . LEU A 1 80 ? -9.630 9.614 17.442 1.00 86.75 80 LEU A O 1
ATOM 650 N N . SER A 1 81 ? -11.497 10.494 18.326 1.00 86.44 81 SER A N 1
ATOM 651 C CA . SER A 1 81 ? -10.863 10.791 19.611 1.00 86.44 81 SER A CA 1
ATOM 652 C C . SER A 1 81 ? -10.450 9.492 20.314 1.00 86.44 81 SER A C 1
ATOM 654 O O . SER A 1 81 ? -11.026 8.431 20.065 1.00 86.44 81 SER A O 1
ATOM 656 N N . ALA A 1 82 ? -9.469 9.555 21.216 1.00 84.75 82 ALA A N 1
ATOM 657 C CA . ALA A 1 82 ? -9.028 8.382 21.972 1.00 84.75 82 ALA A CA 1
ATOM 658 C C . ALA A 1 82 ? -10.192 7.675 22.695 1.00 84.75 82 ALA A C 1
ATOM 660 O O . ALA A 1 82 ? -10.298 6.451 22.646 1.00 84.75 82 ALA A O 1
ATOM 661 N N . GLN A 1 83 ? -11.102 8.444 23.303 1.00 83.50 83 GLN A N 1
ATOM 662 C CA . GLN A 1 83 ? -12.256 7.898 24.019 1.00 83.50 83 GLN A CA 1
ATOM 663 C C . GLN A 1 83 ? -13.246 7.207 23.072 1.00 83.50 83 GLN A C 1
ATOM 665 O O . GLN A 1 83 ? -13.695 6.098 23.354 1.00 83.50 83 GLN A O 1
ATOM 670 N N . ASP A 1 84 ? -13.556 7.831 21.936 1.00 84.88 84 ASP A N 1
ATOM 671 C CA . ASP A 1 84 ? -14.479 7.261 20.946 1.00 84.88 84 ASP A CA 1
ATOM 672 C C . ASP A 1 84 ? -13.887 6.020 20.277 1.00 84.88 84 ASP A C 1
ATOM 674 O O . ASP A 1 84 ? -14.597 5.056 20.001 1.00 84.88 84 ASP A O 1
ATOM 678 N N . THR A 1 85 ? -12.570 6.023 20.069 1.00 85.44 85 THR A N 1
ATOM 679 C CA . THR A 1 85 ? -11.822 4.881 19.541 1.00 85.44 85 THR A CA 1
ATOM 680 C C . THR A 1 85 ? -11.912 3.695 20.504 1.00 85.44 85 THR A C 1
ATOM 682 O O . THR A 1 85 ? -12.207 2.589 20.060 1.00 85.44 85 THR A O 1
ATOM 685 N N . MET A 1 86 ? -11.737 3.907 21.817 1.00 84.75 86 MET A N 1
ATOM 686 C CA . MET A 1 86 ? -11.912 2.845 22.824 1.00 84.75 86 MET A CA 1
ATOM 687 C C . MET A 1 86 ? -13.339 2.296 22.836 1.00 84.75 86 MET A C 1
ATOM 689 O O . MET A 1 86 ? -13.525 1.084 22.763 1.00 84.75 86 MET A O 1
ATOM 693 N N . ASN A 1 87 ? -14.343 3.177 22.840 1.00 85.06 87 ASN A N 1
ATOM 694 C CA . ASN A 1 87 ? -15.747 2.764 22.818 1.00 85.06 87 ASN A CA 1
ATOM 695 C C . ASN A 1 87 ? -16.069 1.926 21.566 1.00 85.06 87 ASN A C 1
ATOM 697 O O . ASN A 1 87 ? -16.774 0.921 21.649 1.00 85.06 87 ASN A O 1
ATOM 701 N N . LEU A 1 88 ? -15.533 2.321 20.404 1.00 84.69 88 LEU A N 1
ATOM 702 C CA . LEU A 1 88 ? -15.715 1.582 19.159 1.00 84.69 88 LEU A CA 1
ATOM 703 C C . LEU A 1 88 ? -15.009 0.219 19.217 1.00 84.69 88 LEU A C 1
ATOM 705 O O . LEU A 1 88 ? -15.621 -0.781 18.861 1.00 84.69 88 LEU A O 1
ATOM 709 N N . ILE A 1 89 ? -13.776 0.149 19.728 1.00 84.69 89 ILE A N 1
ATOM 710 C CA . ILE A 1 89 ? -13.032 -1.111 19.914 1.00 84.69 89 ILE A CA 1
ATOM 711 C C . ILE A 1 89 ? -13.805 -2.111 20.773 1.00 84.69 89 ILE A C 1
ATOM 713 O O . ILE A 1 89 ? -13.875 -3.292 20.419 1.00 84.69 89 ILE A O 1
ATOM 717 N N . ASP A 1 90 ? -14.379 -1.639 21.877 1.00 81.44 90 ASP A N 1
ATOM 718 C CA . ASP A 1 90 ? -15.123 -2.477 22.815 1.00 81.44 90 ASP A CA 1
ATOM 719 C C . ASP A 1 90 ? -16.445 -2.978 22.215 1.00 81.44 90 ASP A C 1
ATOM 721 O O . ASP A 1 90 ? -16.922 -4.049 22.583 1.00 81.44 90 ASP A O 1
ATOM 725 N N . SER A 1 91 ? -17.004 -2.251 21.241 1.00 82.31 91 SER A N 1
ATOM 726 C CA . SER A 1 91 ? -18.217 -2.653 20.515 1.00 82.31 91 SER A CA 1
ATOM 727 C C . SER A 1 91 ? -17.972 -3.659 19.383 1.00 82.31 91 SER A C 1
ATOM 729 O O . SER A 1 91 ? -18.922 -4.269 18.889 1.00 82.31 91 SER A O 1
ATOM 731 N N . ILE A 1 92 ? -16.718 -3.840 18.946 1.00 76.62 92 ILE A N 1
ATOM 732 C CA . ILE A 1 92 ? -16.397 -4.750 17.843 1.00 76.62 92 ILE A CA 1
ATOM 733 C C . ILE A 1 92 ? -16.267 -6.174 18.382 1.00 76.62 92 ILE A C 1
ATOM 735 O O . ILE A 1 92 ? -15.235 -6.577 18.937 1.00 76.62 92 ILE A O 1
ATOM 739 N N . GLU A 1 93 ? -17.306 -6.964 18.154 1.00 70.25 93 GLU A N 1
ATOM 740 C CA . GLU A 1 93 ? -17.290 -8.400 18.392 1.00 70.25 93 GLU A CA 1
ATOM 741 C C . GLU A 1 93 ? -16.829 -9.158 17.137 1.00 70.25 93 GLU A C 1
ATOM 743 O O . GLU A 1 93 ? -17.162 -8.774 16.010 1.00 70.25 93 GLU A O 1
ATOM 748 N N . PRO A 1 94 ? -16.056 -10.249 17.291 1.00 62.12 94 PRO A N 1
ATOM 749 C CA . PRO A 1 94 ? -15.737 -11.115 16.170 1.00 62.12 94 PRO A CA 1
ATOM 750 C C . PRO A 1 94 ? -17.038 -11.669 15.591 1.00 62.12 94 PRO A C 1
ATOM 752 O O . PRO A 1 94 ? -17.795 -12.355 16.277 1.00 62.12 94 PRO A O 1
ATOM 755 N N . VAL A 1 95 ? -17.289 -11.387 14.311 1.00 59.06 95 VAL A N 1
ATOM 756 C CA . VAL A 1 95 ? -18.416 -11.981 13.590 1.00 59.06 95 VAL A CA 1
ATOM 757 C C . VAL A 1 95 ? -18.253 -13.498 13.643 1.00 59.06 95 VAL A C 1
ATOM 759 O O . VAL A 1 95 ? -17.385 -14.056 12.964 1.00 59.06 95 VAL A O 1
ATOM 762 N N . VAL A 1 96 ? -19.079 -14.157 14.460 1.00 53.50 96 VAL A N 1
ATOM 763 C CA . VAL A 1 96 ? -19.210 -15.613 14.469 1.00 53.50 96 VAL A CA 1
ATOM 764 C C . VAL A 1 96 ? -19.531 -16.005 13.037 1.00 53.50 96 VAL A C 1
ATOM 766 O O . VAL A 1 96 ? -20.517 -15.523 12.479 1.00 53.50 96 VAL A O 1
ATOM 769 N N . GLN A 1 97 ? -18.668 -16.815 12.420 1.00 47.09 97 GLN A N 1
ATOM 770 C CA . GLN A 1 97 ? -18.898 -17.319 11.073 1.00 47.09 97 GLN A CA 1
ATOM 771 C C . GLN A 1 97 ? -20.245 -18.042 11.060 1.00 47.09 97 GLN A C 1
ATOM 773 O O . GLN A 1 97 ? -20.355 -19.196 11.470 1.00 47.09 97 GLN A O 1
ATOM 778 N N . GLN A 1 98 ? -21.289 -17.356 10.604 1.00 51.53 98 GLN A N 1
ATOM 779 C CA . GLN A 1 98 ? -22.504 -18.029 10.202 1.00 51.53 98 GLN A CA 1
ATOM 780 C C . GLN A 1 98 ? -22.113 -18.890 9.006 1.00 51.53 98 GLN A C 1
ATOM 782 O O . GLN A 1 98 ? -21.480 -18.397 8.066 1.00 51.53 98 GLN A O 1
ATOM 787 N N . GLN A 1 99 ? -22.425 -20.189 9.083 1.00 53.34 99 GLN A N 1
ATOM 788 C CA . GLN A 1 99 ? -22.278 -21.101 7.952 1.00 53.34 99 GLN A CA 1
ATOM 789 C C . GLN A 1 99 ? -22.821 -20.400 6.708 1.00 53.34 99 GLN A C 1
ATOM 791 O O . GLN A 1 99 ? -23.885 -19.782 6.808 1.00 53.34 99 GLN A O 1
ATOM 796 N N . PRO A 1 100 ? -22.109 -20.448 5.570 1.00 50.41 100 PRO A N 1
ATOM 797 C CA . PRO A 1 100 ? -22.517 -19.726 4.381 1.00 50.41 100 PRO A CA 1
ATOM 798 C C . PRO A 1 100 ? -23.892 -20.242 3.963 1.00 50.41 100 PRO A C 1
ATOM 800 O O . PRO A 1 100 ? -24.013 -21.287 3.326 1.00 50.41 100 PRO A O 1
ATOM 803 N N . GLN A 1 101 ? -24.949 -19.518 4.332 1.00 55.75 101 GLN A N 1
ATOM 804 C CA . GLN A 1 101 ? -26.207 -19.657 3.633 1.00 55.75 101 GLN A CA 1
ATOM 805 C C . GLN A 1 101 ? -25.890 -19.248 2.203 1.00 55.75 101 GLN A C 1
ATOM 807 O O . GLN A 1 101 ? -25.341 -18.169 1.972 1.00 55.75 101 GLN A O 1
ATOM 812 N N . GLN A 1 102 ? -26.151 -20.147 1.255 1.00 51.47 102 GLN A N 1
ATOM 813 C CA . GLN A 1 102 ? -26.084 -19.847 -0.167 1.00 51.47 102 GLN A CA 1
ATOM 814 C C . GLN A 1 102 ? -27.119 -18.761 -0.460 1.00 51.47 102 GLN A C 1
ATOM 816 O O . GLN A 1 102 ? -28.246 -19.033 -0.864 1.00 51.47 102 GLN A O 1
ATOM 821 N N . VAL A 1 103 ? -26.750 -17.509 -0.212 1.00 48.12 103 VAL A N 1
ATOM 822 C CA . VAL A 1 103 ? -27.499 -16.368 -0.698 1.00 48.12 103 VAL A CA 1
ATOM 823 C C . VAL A 1 103 ? -27.186 -16.321 -2.180 1.00 48.12 103 VAL A C 1
ATOM 825 O O . VAL A 1 103 ? -26.105 -15.915 -2.605 1.00 48.12 103 VAL A O 1
ATOM 828 N N . ASN A 1 104 ? -28.118 -16.856 -2.960 1.00 49.12 104 ASN A N 1
ATOM 829 C CA . ASN A 1 104 ? -28.074 -16.842 -4.408 1.00 49.12 104 ASN A CA 1
ATOM 830 C C . ASN A 1 104 ? -28.350 -15.397 -4.846 1.00 49.12 104 ASN A C 1
ATOM 832 O O . ASN A 1 104 ? -29.481 -15.025 -5.156 1.00 49.12 104 ASN A O 1
ATOM 836 N N . TYR A 1 105 ? -27.333 -14.539 -4.752 1.00 52.06 105 TYR A N 1
ATOM 837 C CA . TYR A 1 105 ? -27.416 -13.189 -5.282 1.00 52.06 105 TYR A CA 1
ATOM 838 C C . TYR A 1 105 ? -27.539 -13.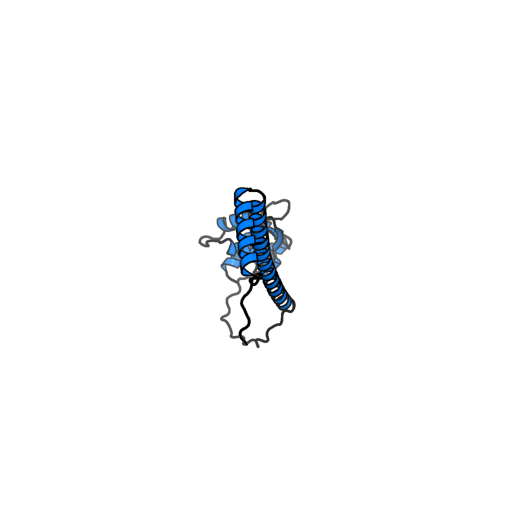305 -6.802 1.00 52.06 105 TYR A C 1
ATOM 840 O O . TYR A 1 105 ? -26.691 -13.956 -7.417 1.00 52.06 105 TYR A O 1
ATOM 848 N N . PRO A 1 106 ? -28.544 -12.683 -7.439 1.00 53.88 106 PRO A N 1
ATOM 849 C CA . PRO A 1 106 ? -28.507 -12.510 -8.878 1.00 53.88 106 PRO A CA 1
ATOM 850 C C . PRO A 1 106 ? -27.260 -11.679 -9.198 1.00 53.88 106 PRO A C 1
ATOM 852 O O . PRO A 1 106 ? -27.211 -10.479 -8.930 1.00 53.88 106 PRO A O 1
ATOM 855 N N . THR A 1 107 ? -26.228 -12.329 -9.732 1.00 52.47 107 THR A N 1
ATOM 856 C CA . THR A 1 107 ? -24.999 -11.706 -10.226 1.00 52.47 107 THR A CA 1
ATOM 857 C C . THR A 1 107 ? -25.315 -10.927 -11.496 1.00 52.47 107 THR A C 1
ATOM 859 O O . THR A 1 107 ? -24.954 -11.308 -12.604 1.00 52.47 107 THR A O 1
ATOM 862 N N . SER A 1 108 ? -26.009 -9.803 -11.347 1.00 53.75 108 SER A N 1
ATOM 863 C CA . SER A 1 108 ? -25.884 -8.735 -12.329 1.00 53.75 108 SER A CA 1
ATOM 864 C C . SER A 1 108 ? -24.523 -8.085 -12.090 1.00 53.75 108 SER A C 1
ATOM 866 O O . SER A 1 108 ? -24.263 -7.667 -10.958 1.00 53.75 108 SER A O 1
ATOM 868 N N . PRO A 1 109 ? -23.622 -8.031 -13.087 1.00 57.25 109 PRO A N 1
ATOM 869 C CA . PRO A 1 109 ? -22.355 -7.341 -12.924 1.00 57.25 109 PRO A CA 1
ATOM 870 C C . PRO A 1 109 ? -22.661 -5.886 -12.578 1.00 57.25 109 PRO A C 1
ATOM 872 O O . PRO A 1 109 ? -23.226 -5.146 -13.383 1.00 57.25 109 PRO A O 1
ATOM 875 N N . ILE A 1 110 ? -22.334 -5.486 -11.350 1.00 56.12 110 ILE A N 1
ATOM 876 C CA . ILE A 1 110 ? -22.389 -4.088 -10.946 1.00 56.12 110 ILE A CA 1
ATOM 877 C C . ILE A 1 110 ? -21.311 -3.399 -11.776 1.00 56.12 110 ILE A C 1
ATOM 879 O O . ILE A 1 110 ? -20.119 -3.540 -11.505 1.00 56.12 110 ILE A O 1
ATOM 883 N N . ALA A 1 111 ? -21.722 -2.709 -12.836 1.00 55.53 111 ALA A N 1
ATOM 884 C CA . ALA A 1 111 ? -20.832 -1.867 -13.610 1.00 55.53 111 ALA A CA 1
ATOM 885 C C . ALA A 1 111 ? -20.372 -0.734 -12.691 1.00 55.53 111 ALA A C 1
ATOM 887 O O . ALA A 1 111 ? -21.112 0.214 -12.450 1.00 55.53 111 ALA A O 1
ATOM 888 N N . ILE A 1 112 ? -19.171 -0.862 -12.126 1.00 64.06 112 ILE A N 1
ATOM 889 C CA . ILE A 1 112 ? -18.504 0.224 -11.413 1.00 64.06 112 ILE A CA 1
ATOM 890 C C . ILE A 1 112 ? -17.900 1.105 -12.513 1.00 64.06 112 ILE A C 1
ATOM 892 O O . ILE A 1 112 ? -16.891 0.707 -13.103 1.00 64.06 112 ILE A O 1
ATOM 896 N N . PRO A 1 113 ? -18.485 2.273 -12.841 1.00 65.56 113 PRO A N 1
ATOM 897 C CA . PRO A 1 113 ? -18.093 3.032 -14.033 1.00 65.56 113 PRO A CA 1
ATOM 898 C C . PRO A 1 113 ? -16.605 3.400 -13.989 1.00 65.56 113 PRO A C 1
ATOM 900 O O . PRO A 1 113 ? -15.865 3.153 -14.933 1.00 65.56 113 PRO A O 1
ATOM 903 N N . LYS A 1 114 ? -16.134 3.795 -12.799 1.00 66.94 114 LYS A N 1
ATOM 904 C CA . LYS A 1 114 ? -14.732 4.142 -12.530 1.00 66.94 114 LYS A CA 1
ATOM 905 C C . LYS A 1 114 ? -13.745 2.987 -12.721 1.00 66.94 114 LYS A C 1
ATOM 907 O O . LYS A 1 114 ? -12.584 3.233 -13.020 1.00 66.94 114 LYS A O 1
ATOM 912 N N . PHE A 1 115 ? -14.176 1.741 -12.522 1.00 72.81 115 PHE A N 1
ATOM 913 C CA . PHE A 1 115 ? -13.313 0.577 -12.737 1.00 72.81 115 PHE A CA 1
ATOM 914 C C . PHE A 1 115 ? -13.142 0.290 -14.231 1.00 72.81 115 PHE A C 1
ATOM 916 O O . PHE A 1 115 ? -12.046 -0.027 -14.680 1.00 72.81 115 PHE A O 1
ATOM 923 N N . THR A 1 116 ? -14.214 0.455 -15.006 1.00 77.75 116 THR A N 1
ATOM 924 C CA . THR A 1 116 ? -14.171 0.280 -16.464 1.00 77.75 116 THR A CA 1
ATOM 925 C C . THR A 1 116 ? -13.298 1.357 -17.108 1.00 77.75 116 THR A C 1
ATOM 927 O O . THR A 1 116 ? -12.452 1.037 -17.939 1.00 77.75 116 THR A O 1
ATOM 930 N N . ASP A 1 117 ? -13.429 2.607 -16.655 1.00 80.56 117 ASP A N 1
ATOM 931 C CA . ASP A 1 117 ? -12.584 3.717 -17.107 1.00 80.56 117 ASP A CA 1
ATOM 932 C C . ASP A 1 117 ? -11.101 3.460 -16.788 1.00 80.56 117 ASP A C 1
ATOM 934 O O . ASP A 1 117 ? -10.242 3.602 -17.657 1.00 80.56 117 ASP A O 1
ATOM 938 N N . LEU A 1 118 ? -10.799 2.975 -15.576 1.00 80.06 118 LEU A N 1
ATOM 939 C CA . LEU A 1 118 ? -9.437 2.607 -15.184 1.00 80.06 118 LEU A CA 1
ATOM 940 C C . LEU A 1 118 ? -8.859 1.485 -16.061 1.00 80.06 118 LEU A C 1
ATOM 942 O O . LEU A 1 118 ? -7.697 1.553 -16.460 1.00 80.06 118 LEU A O 1
ATOM 946 N N . MET A 1 119 ? -9.654 0.462 -16.381 1.00 84.25 119 MET A N 1
ATOM 947 C CA . MET A 1 119 ? -9.223 -0.631 -17.260 1.00 84.25 119 MET A CA 1
ATOM 948 C C . MET A 1 119 ? -8.888 -0.123 -18.669 1.00 84.25 119 MET A C 1
ATOM 950 O O . MET A 1 119 ? -7.846 -0.485 -19.220 1.00 84.25 119 MET A O 1
ATOM 954 N N . LEU A 1 120 ? -9.714 0.768 -19.223 1.00 86.12 120 LEU A N 1
ATOM 955 C CA . LEU A 1 120 ? -9.463 1.396 -20.524 1.00 86.12 120 LEU A CA 1
ATOM 956 C C . LEU A 1 120 ? -8.203 2.275 -20.504 1.00 86.12 120 LEU A C 1
ATOM 958 O O . LEU A 1 120 ? -7.417 2.269 -21.458 1.00 86.12 120 LEU A O 1
ATOM 962 N N . ASP A 1 121 ? -7.966 2.996 -19.409 1.00 86.06 121 ASP A N 1
ATOM 963 C CA . ASP A 1 121 ? -6.755 3.796 -19.227 1.00 86.06 121 ASP A CA 1
ATOM 964 C C . ASP A 1 121 ? -5.498 2.922 -19.150 1.00 86.06 121 ASP A C 1
ATOM 966 O O . ASP A 1 121 ? -4.489 3.223 -19.797 1.00 86.06 121 ASP A O 1
ATOM 970 N N . MET A 1 122 ? -5.555 1.800 -18.430 1.00 85.25 122 MET A N 1
ATOM 971 C CA . MET A 1 122 ? -4.443 0.850 -18.335 1.00 85.25 122 MET A CA 1
ATOM 972 C C . MET A 1 122 ? -4.100 0.219 -19.691 1.00 85.25 122 MET A C 1
ATOM 974 O O . MET A 1 122 ? -2.919 0.104 -20.043 1.00 85.25 122 MET A O 1
ATOM 978 N N . GLU A 1 123 ? -5.105 -0.142 -20.489 1.00 88.94 123 GLU A N 1
ATOM 979 C CA . GLU A 1 123 ? -4.895 -0.631 -21.855 1.00 88.94 123 GLU A CA 1
ATOM 980 C C . GLU A 1 123 ? -4.248 0.438 -22.746 1.00 88.94 123 GLU A C 1
ATOM 982 O O . GLU A 1 123 ? -3.281 0.164 -23.468 1.00 88.94 123 GLU A O 1
ATOM 987 N N . ASN A 1 124 ? -4.719 1.684 -22.652 1.00 89.44 124 ASN A N 1
ATOM 988 C CA . ASN A 1 124 ? -4.158 2.806 -23.400 1.00 89.44 124 ASN A CA 1
ATOM 989 C C . ASN A 1 124 ? -2.701 3.096 -23.020 1.00 89.44 124 ASN A C 1
ATOM 991 O O . ASN A 1 124 ? -1.868 3.332 -23.902 1.00 89.44 124 ASN A O 1
ATOM 995 N N . ILE A 1 125 ? -2.366 3.062 -21.729 1.00 87.31 125 ILE A N 1
ATOM 996 C CA . ILE A 1 125 ? -0.992 3.243 -21.242 1.00 87.31 125 ILE A CA 1
ATOM 997 C C . ILE A 1 125 ? -0.095 2.115 -21.756 1.00 87.31 125 ILE A C 1
ATOM 999 O O . ILE A 1 125 ? 1.004 2.377 -22.253 1.00 87.31 125 ILE A O 1
ATOM 1003 N N . THR A 1 126 ? -0.575 0.872 -21.715 1.00 85.12 126 THR A N 1
ATOM 1004 C CA . THR A 1 126 ? 0.171 -0.294 -22.208 1.00 85.12 126 THR A CA 1
ATOM 1005 C C . THR A 1 126 ? 0.472 -0.171 -23.702 1.00 85.12 126 THR A C 1
ATOM 1007 O O . THR A 1 126 ? 1.618 -0.354 -24.123 1.00 85.12 126 THR A O 1
ATOM 1010 N N . ARG A 1 127 ? -0.517 0.242 -24.506 1.00 87.19 127 ARG A N 1
ATOM 1011 C CA . ARG A 1 127 ? -0.331 0.493 -25.942 1.00 87.19 127 ARG A CA 1
ATOM 1012 C C . ARG A 1 127 ? 0.675 1.619 -26.200 1.00 87.19 127 ARG A C 1
ATOM 1014 O O . ARG A 1 127 ? 1.573 1.466 -27.027 1.00 87.19 127 ARG A O 1
ATOM 1021 N N . LYS A 1 128 ? 0.578 2.738 -25.471 1.00 86.56 128 LYS A N 1
ATOM 1022 C CA . LYS A 1 128 ? 1.530 3.860 -25.587 1.00 86.56 128 LYS A CA 1
ATOM 1023 C C . LYS A 1 128 ? 2.959 3.438 -25.235 1.00 86.56 128 LYS A C 1
ATOM 1025 O O . LYS A 1 128 ? 3.889 3.827 -25.940 1.00 86.56 128 LYS A O 1
ATOM 1030 N N . LYS A 1 129 ? 3.142 2.606 -24.205 1.00 87.44 129 LYS A N 1
ATOM 1031 C CA . LYS A 1 129 ? 4.452 2.055 -23.823 1.00 87.44 129 LYS A CA 1
ATOM 1032 C C . LYS A 1 129 ? 5.072 1.230 -24.952 1.00 87.44 129 LYS A C 1
ATOM 1034 O O . LYS A 1 129 ? 6.247 1.415 -25.250 1.00 87.44 129 LYS A O 1
ATOM 1039 N N . GLN A 1 130 ? 4.298 0.362 -25.604 1.00 85.00 130 GLN A N 1
ATOM 1040 C CA . GLN A 1 130 ? 4.788 -0.440 -26.734 1.00 85.00 130 GLN A CA 1
ATOM 1041 C C . GLN A 1 130 ? 5.217 0.434 -27.920 1.00 85.00 130 GLN A C 1
ATOM 1043 O O . GLN A 1 130 ? 6.277 0.207 -28.499 1.00 85.00 130 GLN A O 1
ATOM 1048 N N . ILE A 1 131 ? 4.448 1.482 -28.234 1.00 85.94 131 ILE A N 1
ATOM 1049 C CA . ILE A 1 131 ? 4.809 2.447 -29.284 1.00 85.94 131 ILE A CA 1
ATOM 1050 C C . ILE A 1 131 ? 6.118 3.169 -28.937 1.00 85.94 131 ILE A C 1
ATOM 1052 O O . ILE A 1 131 ? 6.972 3.343 -29.802 1.00 85.94 131 ILE A O 1
ATOM 1056 N N . LEU A 1 132 ? 6.293 3.587 -27.679 1.00 85.50 132 LEU A N 1
ATOM 1057 C CA . LEU A 1 132 ? 7.521 4.248 -27.232 1.00 85.50 132 LEU A CA 1
ATOM 1058 C C . LEU A 1 132 ? 8.735 3.319 -27.286 1.00 85.50 132 LEU A C 1
ATOM 1060 O O . LEU A 1 132 ? 9.795 3.759 -27.717 1.00 85.50 132 LEU A O 1
ATOM 1064 N N . LEU A 1 133 ? 8.583 2.049 -26.904 1.00 87.81 133 LEU A N 1
ATOM 1065 C CA . LEU A 1 133 ? 9.653 1.054 -27.018 1.00 87.81 133 LEU A CA 1
ATOM 1066 C C . LEU A 1 133 ? 10.074 0.859 -28.476 1.00 87.81 133 LEU A C 1
ATOM 1068 O O . LEU A 1 133 ? 11.257 0.966 -28.776 1.00 87.81 133 LEU A O 1
ATOM 1072 N N . SER A 1 134 ? 9.113 0.699 -29.388 1.00 86.62 134 SER A N 1
ATOM 1073 C CA . SER A 1 134 ? 9.397 0.576 -30.822 1.00 86.62 134 SER A CA 1
ATOM 1074 C C . SER A 1 134 ? 10.087 1.823 -31.392 1.00 86.62 134 SER A C 1
ATOM 1076 O O . SER A 1 134 ? 11.058 1.710 -32.139 1.00 86.62 134 SER A O 1
ATOM 1078 N N . LYS A 1 135 ? 9.649 3.029 -31.000 1.00 87.94 135 LYS A N 1
ATOM 1079 C CA . LYS A 1 135 ? 10.329 4.275 -31.390 1.00 87.94 135 LYS A CA 1
ATOM 1080 C C . LYS A 1 135 ? 11.745 4.365 -30.830 1.00 87.94 135 LYS A C 1
ATOM 1082 O O . LYS A 1 135 ? 12.626 4.877 -31.508 1.00 87.94 135 LYS A O 1
ATOM 1087 N N . ASN A 1 136 ? 11.968 3.881 -29.612 1.00 89.50 136 ASN A N 1
ATOM 1088 C CA . ASN A 1 136 ? 13.287 3.888 -28.991 1.00 89.50 136 ASN A CA 1
ATOM 1089 C C . ASN A 1 136 ? 14.238 2.898 -29.682 1.00 89.50 136 ASN A C 1
ATOM 1091 O O . ASN A 1 136 ? 15.377 3.244 -29.971 1.00 89.50 136 ASN A O 1
ATOM 1095 N N . GLU A 1 137 ? 13.758 1.706 -30.040 1.00 88.88 137 GLU A N 1
ATOM 1096 C CA . GLU A 1 137 ? 14.518 0.753 -30.860 1.00 88.88 137 GLU A CA 1
ATOM 1097 C C . GLU A 1 137 ? 14.887 1.347 -32.228 1.00 88.88 137 GLU A C 1
ATOM 1099 O O . GLU A 1 137 ? 16.026 1.210 -32.676 1.00 88.88 137 GLU A O 1
ATOM 1104 N N . MET A 1 138 ? 13.953 2.061 -32.868 1.00 88.44 138 MET A N 1
ATOM 1105 C CA . MET A 1 138 ? 14.206 2.750 -34.136 1.00 88.44 138 MET A CA 1
ATOM 1106 C C . MET A 1 138 ? 15.253 3.862 -33.984 1.00 88.44 138 MET A C 1
ATOM 1108 O O . MET A 1 138 ? 16.199 3.911 -34.766 1.00 88.44 138 MET A O 1
ATOM 1112 N N . LEU A 1 139 ? 15.149 4.694 -32.944 1.00 89.94 139 LEU A N 1
ATOM 1113 C CA . LEU A 1 139 ? 16.135 5.738 -32.642 1.00 89.94 139 LEU A CA 1
ATOM 1114 C C . LEU A 1 139 ? 17.520 5.159 -32.333 1.00 89.94 139 LEU A C 1
ATOM 1116 O O . LEU A 1 139 ? 18.524 5.686 -32.804 1.00 89.94 139 LEU A O 1
ATOM 1120 N N . ALA A 1 140 ? 17.593 4.064 -31.574 1.00 87.31 140 ALA A N 1
ATOM 1121 C CA . ALA A 1 140 ? 18.853 3.384 -31.290 1.00 87.31 140 ALA A CA 1
ATOM 1122 C C . ALA A 1 140 ? 19.497 2.834 -32.573 1.00 87.31 140 ALA A C 1
ATOM 1124 O O . ALA A 1 140 ? 20.717 2.907 -32.740 1.00 87.31 140 ALA A O 1
ATOM 1125 N N . LYS A 1 141 ? 18.683 2.321 -33.504 1.00 89.62 141 LYS A N 1
ATOM 1126 C CA . LYS A 1 141 ? 19.149 1.872 -34.818 1.00 89.62 141 LYS A CA 1
ATOM 1127 C C . LYS A 1 141 ? 19.682 3.037 -35.657 1.00 89.62 141 LYS A C 1
ATOM 1129 O O . LYS A 1 141 ? 20.808 2.949 -36.138 1.00 89.62 141 LYS A O 1
ATOM 1134 N N . GLU A 1 142 ? 18.927 4.129 -35.777 1.00 88.00 142 GLU A N 1
ATOM 1135 C CA . GLU A 1 142 ? 19.351 5.331 -36.513 1.00 88.00 142 GLU A CA 1
ATOM 1136 C C . GLU A 1 142 ? 20.626 5.947 -35.920 1.00 88.00 142 GLU A C 1
ATOM 1138 O O . GLU A 1 142 ? 21.539 6.320 -36.656 1.00 88.00 142 GLU A O 1
ATOM 1143 N N . TYR A 1 143 ? 20.737 5.993 -34.589 1.00 87.94 143 TYR A N 1
ATOM 1144 C CA . TYR A 1 143 ? 21.941 6.458 -33.904 1.00 87.94 143 TYR A CA 1
ATOM 1145 C C . TYR A 1 143 ? 23.158 5.589 -34.234 1.00 87.94 143 TYR A C 1
ATOM 1147 O O . TYR A 1 143 ? 24.222 6.116 -34.554 1.00 87.94 143 TYR A O 1
ATOM 1155 N N . ASN A 1 144 ? 23.008 4.261 -34.200 1.00 87.31 144 ASN A N 1
ATOM 1156 C CA . ASN A 1 144 ? 24.087 3.342 -34.555 1.00 87.31 144 ASN A CA 1
ATOM 1157 C C . ASN A 1 144 ? 24.507 3.496 -36.023 1.00 87.31 144 ASN A C 1
ATOM 1159 O O . ASN A 1 144 ? 25.701 3.511 -36.316 1.00 87.31 144 ASN A O 1
ATOM 1163 N N . GLU A 1 145 ? 23.554 3.657 -36.943 1.00 84.12 145 GLU A N 1
ATOM 1164 C CA . GLU A 1 145 ? 23.841 3.902 -38.361 1.00 84.12 145 GLU A CA 1
ATOM 1165 C C . GLU A 1 145 ? 24.599 5.223 -38.564 1.00 84.12 145 GLU A C 1
ATOM 1167 O O . GLU A 1 145 ? 25.640 5.242 -39.226 1.00 84.12 145 GLU A O 1
ATOM 1172 N N . ALA A 1 146 ? 24.145 6.308 -37.931 1.00 83.62 146 ALA A N 1
ATOM 1173 C CA . ALA A 1 146 ? 24.822 7.602 -37.967 1.00 83.62 146 ALA A CA 1
ATOM 1174 C C . ALA A 1 146 ? 26.224 7.540 -37.338 1.00 83.62 146 ALA A C 1
ATOM 1176 O O . ALA A 1 146 ? 27.170 8.127 -37.864 1.00 83.62 146 ALA A O 1
ATOM 1177 N N . HIS A 1 147 ? 26.394 6.790 -36.247 1.00 83.44 147 HIS A N 1
ATOM 1178 C CA . HIS A 1 147 ? 27.685 6.600 -35.591 1.00 83.44 147 HIS A CA 1
ATOM 1179 C C . HIS A 1 147 ? 28.673 5.828 -36.477 1.00 83.44 147 HIS A C 1
ATOM 1181 O O . HIS A 1 147 ? 29.830 6.229 -36.607 1.00 83.44 147 HIS A O 1
ATOM 1187 N N . VAL A 1 148 ? 28.223 4.765 -37.151 1.00 79.62 148 VAL A N 1
ATOM 1188 C CA . VAL A 1 148 ? 29.041 4.009 -38.114 1.00 79.62 148 VAL A CA 1
ATOM 1189 C C . VAL A 1 148 ? 29.440 4.879 -39.308 1.00 79.62 148 VAL A C 1
ATOM 1191 O O . VAL A 1 148 ? 30.596 4.832 -39.740 1.00 79.62 148 VAL A O 1
ATOM 1194 N N . GLN A 1 149 ? 28.524 5.699 -39.831 1.00 77.31 149 GLN A N 1
ATOM 1195 C CA . GLN A 1 149 ? 28.834 6.657 -40.897 1.00 77.31 149 GLN A CA 1
ATOM 1196 C C . GLN A 1 149 ? 29.848 7.704 -40.428 1.00 77.31 149 GLN A C 1
ATOM 1198 O O . GLN A 1 149 ? 30.842 7.941 -41.112 1.00 77.31 149 GLN A O 1
ATOM 1203 N N . HIS A 1 150 ? 29.659 8.270 -39.235 1.00 80.50 150 HIS A N 1
ATOM 1204 C CA . HIS A 1 150 ? 30.594 9.221 -38.643 1.00 80.50 150 HIS A CA 1
ATOM 1205 C C . HIS A 1 150 ? 31.992 8.612 -38.480 1.00 80.50 150 HIS A C 1
ATOM 1207 O O . HIS A 1 150 ? 32.963 9.201 -38.944 1.00 80.50 150 HIS A O 1
ATOM 1213 N N . LEU A 1 151 ? 32.104 7.412 -37.898 1.00 76.12 151 LEU A N 1
ATOM 1214 C CA . LEU A 1 151 ? 33.377 6.690 -37.773 1.00 76.12 151 LEU A CA 1
ATOM 1215 C C . LEU A 1 151 ? 34.032 6.432 -39.134 1.00 76.12 151 LEU A C 1
ATOM 1217 O O . LEU A 1 151 ? 35.249 6.566 -39.278 1.00 76.12 151 LEU A O 1
ATOM 1221 N N . SER A 1 152 ? 33.224 6.090 -40.139 1.00 70.12 152 SER A N 1
ATOM 1222 C CA . SER A 1 152 ? 33.702 5.850 -41.500 1.00 70.12 152 SER A CA 1
ATOM 1223 C C . SER A 1 152 ? 34.263 7.119 -42.142 1.00 70.12 152 SER A C 1
ATOM 1225 O O . SER A 1 152 ? 35.258 7.027 -42.855 1.00 70.12 152 SER A O 1
ATOM 1227 N N . LEU A 1 153 ? 33.672 8.284 -41.855 1.00 71.88 153 LEU A N 1
ATOM 1228 C CA . LEU A 1 153 ? 34.102 9.594 -42.354 1.00 71.88 153 LEU A CA 1
ATOM 1229 C C . LEU A 1 153 ? 35.261 10.201 -41.548 1.00 71.88 153 LEU A C 1
ATOM 1231 O O . LEU A 1 153 ? 36.071 10.934 -42.110 1.00 71.88 153 LEU A O 1
ATOM 1235 N N . SER A 1 154 ? 35.378 9.894 -40.254 1.00 76.31 154 SER A N 1
ATOM 1236 C CA . SER A 1 154 ? 36.437 10.427 -39.386 1.00 76.31 154 SER A CA 1
ATOM 1237 C C . SER A 1 154 ? 37.763 9.665 -39.486 1.00 76.31 154 SER A C 1
ATOM 1239 O O . SER A 1 154 ? 38.782 10.152 -39.000 1.00 76.31 154 SER A O 1
ATOM 1241 N N . ASN A 1 155 ? 37.775 8.470 -40.090 1.00 79.50 155 ASN A N 1
ATOM 1242 C CA . ASN A 1 155 ? 38.985 7.672 -40.292 1.00 79.50 155 ASN A CA 1
ATOM 1243 C C . ASN A 1 155 ? 39.311 7.526 -41.802 1.00 79.50 155 ASN A C 1
ATOM 1245 O O . ASN A 1 155 ? 38.525 6.946 -42.558 1.00 79.50 155 ASN A O 1
ATOM 1249 N N . PRO A 1 156 ? 40.488 8.004 -42.262 1.00 75.25 156 PRO A N 1
ATOM 1250 C CA . PRO A 1 156 ? 40.863 8.012 -43.680 1.00 75.25 156 PRO A CA 1
ATOM 1251 C C . PRO A 1 156 ? 40.876 6.631 -44.350 1.00 75.25 156 PRO A C 1
ATOM 1253 O O . PRO A 1 156 ? 40.646 6.520 -45.556 1.00 75.25 156 PRO A O 1
ATOM 1256 N N . THR A 1 157 ? 41.161 5.571 -43.591 1.00 78.44 157 THR A N 1
ATOM 1257 C CA . THR A 1 157 ? 41.259 4.202 -44.116 1.00 78.44 157 THR A CA 1
ATOM 1258 C C . THR A 1 157 ? 39.874 3.615 -44.374 1.00 78.44 157 THR A C 1
ATOM 1260 O O . THR A 1 157 ? 39.625 3.057 -45.442 1.00 78.44 157 THR A O 1
ATOM 1263 N N . THR A 1 158 ? 38.939 3.798 -43.439 1.00 75.19 158 THR A N 1
ATOM 1264 C CA . THR A 1 158 ? 37.541 3.366 -43.601 1.00 75.19 158 THR A CA 1
ATOM 1265 C C . THR A 1 158 ? 36.806 4.196 -44.649 1.00 75.19 158 THR A C 1
ATOM 1267 O O . THR A 1 158 ? 36.016 3.641 -45.412 1.00 75.19 158 THR A O 1
ATOM 1270 N N . MET A 1 159 ? 37.126 5.488 -44.772 1.00 75.44 159 MET A N 1
ATOM 1271 C CA . MET A 1 159 ? 36.564 6.363 -45.803 1.00 75.44 159 MET A CA 1
ATOM 1272 C C . MET A 1 159 ? 36.929 5.885 -47.215 1.00 75.44 159 MET A C 1
ATOM 1274 O O . MET A 1 159 ? 36.059 5.769 -48.077 1.00 75.44 159 MET A O 1
ATOM 1278 N N . LYS A 1 160 ? 38.200 5.528 -47.453 1.00 77.75 160 LYS A N 1
ATOM 1279 C CA . LYS A 1 160 ? 38.645 4.958 -48.738 1.00 77.75 160 LYS A CA 1
ATOM 1280 C C . LYS A 1 160 ? 37.929 3.649 -49.073 1.00 77.75 160 LYS A C 1
ATOM 1282 O O . LYS A 1 160 ? 37.555 3.439 -50.225 1.00 77.75 160 LYS A O 1
ATOM 1287 N N . GLN A 1 161 ? 37.709 2.793 -48.074 1.00 77.56 161 GLN A N 1
ATOM 1288 C CA . GLN A 1 161 ? 36.975 1.539 -48.247 1.00 77.56 161 GLN A CA 1
ATOM 1289 C C . GLN A 1 161 ? 35.511 1.795 -48.644 1.00 77.56 161 GLN A C 1
ATOM 1291 O O . GLN A 1 161 ? 35.001 1.150 -49.558 1.00 77.56 161 GLN A O 1
ATOM 1296 N N . GLN A 1 162 ? 34.843 2.764 -48.008 1.00 77.88 162 GLN A N 1
ATOM 1297 C CA . GLN A 1 162 ? 33.469 3.126 -48.360 1.00 77.88 162 GLN A CA 1
ATOM 1298 C C . GLN A 1 162 ? 33.360 3.751 -49.754 1.00 77.88 162 GLN A C 1
ATOM 1300 O O . GLN A 1 162 ? 32.463 3.383 -50.507 1.00 77.88 162 GLN A O 1
ATOM 1305 N N . ILE A 1 163 ? 34.298 4.622 -50.141 1.00 80.75 163 ILE A N 1
ATOM 1306 C CA . ILE A 1 163 ? 34.352 5.190 -51.499 1.00 80.75 163 ILE A CA 1
ATOM 1307 C C . ILE A 1 163 ? 34.471 4.075 -52.544 1.00 80.75 163 ILE A C 1
ATOM 1309 O O . ILE A 1 163 ? 33.738 4.086 -53.533 1.00 80.75 163 ILE A O 1
ATOM 1313 N N . LYS A 1 164 ? 35.332 3.079 -52.297 1.00 81.44 164 LYS A N 1
ATOM 1314 C CA . LYS A 1 164 ? 35.490 1.922 -53.183 1.00 81.44 164 LYS A CA 1
ATOM 1315 C C . LYS A 1 164 ? 34.199 1.103 -53.291 1.00 81.44 164 LYS A C 1
ATOM 1317 O O . LYS A 1 164 ? 33.782 0.776 -54.397 1.00 81.44 164 LYS A O 1
ATOM 1322 N N . ASN A 1 165 ? 33.531 0.831 -52.170 1.00 81.38 165 ASN A N 1
ATOM 1323 C CA . ASN A 1 165 ? 32.258 0.104 -52.164 1.00 81.38 165 ASN A CA 1
ATOM 1324 C C . ASN A 1 165 ? 31.156 0.864 -52.923 1.00 81.38 165 ASN A C 1
ATOM 1326 O O . ASN A 1 165 ? 30.394 0.255 -53.672 1.00 81.38 165 ASN A O 1
ATOM 1330 N N . CYS A 1 166 ? 31.086 2.192 -52.781 1.00 81.19 166 CYS A N 1
ATOM 1331 C CA . CYS A 1 166 ? 30.151 3.029 -53.535 1.00 81.19 166 CYS A CA 1
ATOM 1332 C C . CYS A 1 166 ? 30.467 3.029 -55.035 1.00 81.19 166 CYS A C 1
ATOM 1334 O O . CYS A 1 166 ? 29.551 2.918 -55.844 1.00 81.19 166 CYS A O 1
ATOM 1336 N N . GLN A 1 167 ? 31.746 3.096 -55.419 1.00 83.06 167 GLN A N 1
ATOM 1337 C CA . GLN A 1 167 ? 32.167 2.979 -56.819 1.00 83.06 167 GLN A CA 1
ATOM 1338 C C . GLN A 1 167 ? 31.802 1.614 -57.411 1.00 83.06 167 GLN A C 1
ATOM 1340 O O . GLN A 1 167 ? 31.286 1.550 -58.521 1.00 83.06 167 GLN A O 1
ATOM 1345 N N . GLU A 1 168 ? 31.989 0.524 -56.666 1.00 80.56 168 GLU A N 1
ATOM 1346 C CA . GLU A 1 168 ? 31.562 -0.811 -57.097 1.00 80.56 168 GLU A CA 1
ATOM 1347 C C . GLU A 1 168 ? 30.036 -0.917 -57.240 1.00 80.56 168 GLU A C 1
ATOM 1349 O O . GLU A 1 168 ? 29.555 -1.538 -58.187 1.00 80.56 168 GLU A O 1
ATOM 1354 N N . LEU A 1 169 ? 29.261 -0.292 -56.347 1.00 82.81 169 LEU A N 1
ATOM 1355 C CA . LEU A 1 169 ? 27.799 -0.268 -56.437 1.00 82.81 169 LEU A CA 1
ATOM 1356 C C . LEU A 1 169 ? 27.315 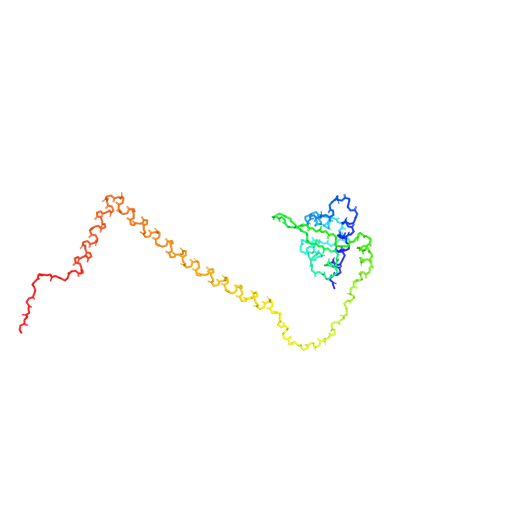0.546 -57.648 1.00 82.81 169 LEU A C 1
ATOM 1358 O O . LEU A 1 169 ? 26.436 0.094 -58.377 1.00 82.81 169 LEU A O 1
ATOM 1362 N N . ILE A 1 170 ? 27.921 1.713 -57.891 1.00 79.00 170 ILE A N 1
ATOM 1363 C CA . ILE A 1 170 ? 27.658 2.550 -59.071 1.00 79.00 170 ILE A CA 1
ATOM 1364 C C . ILE A 1 170 ? 27.967 1.760 -60.342 1.00 79.00 170 ILE A C 1
ATOM 1366 O O . ILE A 1 170 ? 27.129 1.703 -61.236 1.00 79.00 170 ILE A O 1
ATOM 1370 N N . ASN A 1 171 ? 29.107 1.073 -60.402 1.00 80.06 171 ASN A N 1
ATOM 1371 C CA . ASN A 1 171 ? 29.478 0.255 -61.557 1.00 80.06 171 ASN A CA 1
ATOM 1372 C C . ASN A 1 171 ? 28.514 -0.919 -61.793 1.00 80.06 171 ASN A C 1
ATOM 1374 O O . ASN A 1 171 ? 28.328 -1.331 -62.930 1.00 80.06 171 ASN A O 1
ATOM 1378 N N . ARG A 1 172 ? 27.880 -1.458 -60.742 1.00 78.25 172 ARG A N 1
ATOM 1379 C CA . ARG A 1 172 ? 26.850 -2.507 -60.871 1.00 78.25 172 ARG A CA 1
ATOM 1380 C C . ARG A 1 172 ? 25.490 -1.970 -61.316 1.00 78.25 172 ARG A C 1
ATOM 1382 O O . ARG A 1 172 ? 24.739 -2.701 -61.951 1.00 78.25 172 ARG A O 1
ATOM 1389 N N . LEU A 1 173 ? 25.153 -0.736 -60.940 1.00 77.31 173 LEU A N 1
ATOM 1390 C CA . LEU A 1 173 ? 23.864 -0.101 -61.240 1.00 77.31 173 LEU A CA 1
ATOM 1391 C C . LEU A 1 173 ? 23.880 0.723 -62.533 1.00 77.31 173 LEU A C 1
ATOM 1393 O O . LEU A 1 173 ? 22.817 1.054 -63.052 1.00 77.31 173 LEU A O 1
ATOM 1397 N N . THR A 1 174 ? 25.061 1.045 -63.058 1.00 68.38 174 THR A N 1
ATOM 1398 C CA . THR A 1 174 ? 25.221 1.701 -64.356 1.00 68.38 174 THR A CA 1
ATOM 1399 C C . THR A 1 174 ? 25.231 0.609 -65.429 1.00 68.38 174 THR A C 1
ATOM 1401 O O . THR A 1 174 ? 26.169 -0.187 -65.457 1.00 68.38 174 THR A O 1
ATOM 1404 N N . PRO A 1 175 ? 24.210 0.507 -66.300 1.00 56.34 175 PRO A N 1
ATOM 1405 C CA . PRO A 1 175 ? 24.251 -0.447 -67.399 1.00 56.34 175 PRO A CA 1
ATOM 1406 C C . PRO A 1 175 ? 25.419 -0.070 -68.313 1.00 56.34 175 PRO A C 1
ATOM 1408 O O . PRO A 1 175 ? 25.551 1.101 -68.666 1.00 56.34 175 PRO A O 1
ATOM 1411 N N . ASN A 1 176 ? 26.262 -1.046 -68.662 1.00 52.94 176 ASN A N 1
ATOM 1412 C CA . ASN A 1 176 ? 27.423 -0.871 -69.537 1.00 52.94 176 ASN A CA 1
ATOM 1413 C C . ASN A 1 176 ? 27.073 0.015 -70.744 1.00 52.94 176 ASN A C 1
ATOM 1415 O O . ASN A 1 176 ? 26.350 -0.409 -71.644 1.00 52.94 176 ASN A O 1
ATOM 1419 N N . ALA A 1 177 ? 27.608 1.235 -70.768 1.00 49.94 177 ALA A N 1
ATOM 1420 C CA . ALA A 1 177 ? 27.478 2.173 -71.878 1.00 49.94 177 ALA A CA 1
ATOM 1421 C C . ALA A 1 177 ? 28.474 1.873 -73.013 1.00 49.94 177 ALA A C 1
ATOM 1423 O O . ALA A 1 177 ? 28.837 2.781 -73.749 1.00 49.94 177 ALA A O 1
ATOM 1424 N N . ASP A 1 178 ? 28.888 0.613 -73.178 1.00 46.22 178 ASP A N 1
ATOM 1425 C CA . ASP A 1 178 ? 29.821 0.196 -74.223 1.00 46.22 178 ASP A CA 1
ATOM 1426 C C . ASP A 1 178 ? 29.275 -1.022 -74.983 1.00 46.22 178 ASP A C 1
ATOM 1428 O O . ASP A 1 178 ? 29.365 -2.169 -74.548 1.00 46.22 178 ASP A O 1
ATOM 1432 N N . GLY A 1 179 ? 28.660 -0.705 -76.128 1.00 47.81 179 GLY A N 1
ATOM 1433 C CA . GLY A 1 179 ? 28.462 -1.520 -77.330 1.00 47.81 179 GLY A CA 1
ATOM 1434 C C . GLY A 1 179 ? 28.329 -3.040 -77.200 1.00 47.81 179 GLY A C 1
ATOM 1435 O O . GLY A 1 179 ? 29.321 -3.763 -77.236 1.00 47.81 179 GLY A O 1
ATOM 1436 N N . GLN A 1 180 ? 27.094 -3.540 -77.302 1.00 38.12 180 GLN A N 1
ATOM 1437 C CA . GLN A 1 180 ? 26.837 -4.796 -78.009 1.00 38.12 180 GLN A CA 1
ATOM 1438 C C . GLN A 1 180 ? 25.749 -4.596 -79.063 1.00 38.12 180 GLN A C 1
ATOM 1440 O O . GLN A 1 180 ? 24.672 -4.072 -78.793 1.00 38.12 180 GLN A O 1
ATOM 1445 N N . ASN A 1 181 ? 26.120 -4.980 -80.285 1.00 40.84 181 ASN A N 1
ATOM 1446 C CA . ASN A 1 181 ? 25.332 -4.978 -81.507 1.00 40.84 181 ASN A CA 1
ATOM 1447 C C . ASN A 1 181 ? 23.920 -5.533 -81.297 1.00 40.84 181 ASN A C 1
ATOM 1449 O O . ASN A 1 181 ? 23.757 -6.626 -80.759 1.00 40.84 181 ASN A O 1
ATOM 1453 N N . PHE A 1 182 ? 22.924 -4.829 -81.833 1.00 33.97 182 PHE A N 1
ATOM 1454 C CA . PHE A 1 182 ? 21.653 -5.444 -82.197 1.00 33.97 182 PHE A CA 1
ATOM 1455 C C . PHE A 1 182 ? 21.892 -6.328 -83.431 1.00 33.97 182 PHE A C 1
ATOM 1457 O O . PHE A 1 182 ? 22.316 -5.793 -84.460 1.00 33.97 182 PHE A O 1
ATOM 1464 N N . PRO A 1 183 ? 21.666 -7.653 -83.381 1.00 42.44 183 PRO A N 1
ATOM 1465 C CA . PRO A 1 183 ? 21.501 -8.416 -84.604 1.00 42.44 183 PRO A CA 1
ATOM 1466 C C . PRO A 1 183 ? 20.113 -8.117 -85.187 1.00 42.44 183 PRO A C 1
ATOM 1468 O O . PRO A 1 183 ? 19.121 -8.086 -84.453 1.00 42.44 183 PRO A O 1
ATOM 1471 N N . ASN A 1 184 ? 20.086 -7.866 -86.498 1.00 40.31 184 ASN A N 1
ATOM 1472 C CA . ASN A 1 184 ? 18.875 -7.920 -87.320 1.00 40.31 184 ASN A CA 1
ATOM 1473 C C . ASN A 1 184 ? 18.262 -9.323 -87.305 1.00 40.31 184 ASN A C 1
ATOM 1475 O O . ASN A 1 184 ? 19.050 -10.299 -87.277 1.00 40.31 184 ASN A O 1
#

pLDDT: mean 77.41, std 13.86, range [33.97, 91.75]

Organism: Trichomonas vaginalis (strain ATCC PRA-98 / G3) (NCBI:txid412133)

Foldseek 3Di:
DPPQLLQLLLQLLVVLLPDPDVPQKDWLVRSQVSCCVPPPPPDRDDSVSNVCSCPPDPLNVQFKDFDDDDPVTTIIGGPDDSVVSVVSSVVDDPPDPDPDPPPVPPPPPPCPVVVVVVVVVVVVVVVVVVVVVVVVVVVVVVVVVVVVVVVCVVDPVSVVVVVVVVVVVCVVVDPPPDDDDDDD

Radius of gyration: 35.36 Å; chains: 1; bounding box: 70×36×112 Å

Secondary structure (DSSP, 8-state):
--HHHHHHHHHHHHHHHH---TT-EEEHHHHHHHHHHHSPTT----HHHHHHHHHSSHHHHHHEEEEEE-SS-EEEEESS-HHHHHHHHHH---------------------HHHHHHHHHHHHHHHHHHHHHHHHHHHHHHHHHHHHHHHHHHSHHHHHHHHHHHHHHHHHHS---S------